Protein AF-A0A2G4DRA4-F1 (afdb_monomer)

Foldseek 3Di:
DDPDVPPDDDDDDDDDLVVLVVVLVVLVVVLVVVPCVVCNVVSVVSNVVSVVVSVVVVCVVVVVPD

Structure (mmCIF, N/CA/C/O backbone):
data_AF-A0A2G4DRA4-F1
#
_entry.id   AF-A0A2G4DRA4-F1
#
loop_
_atom_site.group_PDB
_atom_site.id
_atom_site.type_symbol
_atom_site.label_atom_id
_atom_site.label_alt_id
_atom_site.label_comp_id
_atom_site.label_asym_id
_atom_site.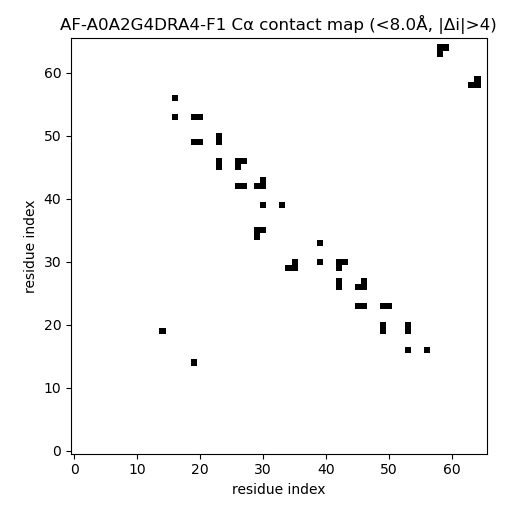label_entity_id
_atom_site.label_seq_id
_atom_site.pdbx_PDB_ins_code
_atom_site.Cartn_x
_atom_site.Cartn_y
_atom_site.Cartn_z
_atom_site.occupancy
_atom_site.B_iso_or_equiv
_atom_site.auth_seq_id
_atom_site.auth_comp_id
_atom_site.auth_asym_id
_atom_site.auth_atom_id
_atom_site.pdbx_PDB_model_num
ATOM 1 N N . MET A 1 1 ? -20.171 -29.972 11.859 1.00 45.50 1 MET A N 1
ATOM 2 C CA . MET A 1 1 ? -18.760 -29.551 11.770 1.00 45.50 1 MET A CA 1
ATOM 3 C C . MET A 1 1 ? -18.751 -28.039 11.765 1.00 45.50 1 MET A C 1
ATOM 5 O O . MET A 1 1 ? -19.382 -27.455 10.892 1.00 45.50 1 MET A O 1
ATOM 9 N N . SER A 1 2 ? -18.170 -27.429 12.793 1.00 49.16 2 SER A N 1
ATOM 10 C CA . SER A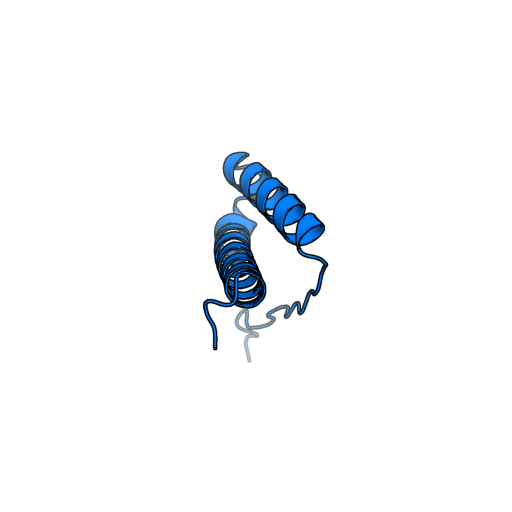 1 2 ? -18.042 -25.978 12.918 1.00 49.16 2 SER A CA 1
ATOM 11 C C . SER A 1 2 ? -17.290 -25.454 11.698 1.00 49.16 2 SER A C 1
ATOM 13 O O . SER A 1 2 ? -16.210 -25.954 11.389 1.00 49.16 2 SER A O 1
ATOM 15 N N . ARG A 1 3 ? -17.883 -24.515 10.954 1.00 57.72 3 ARG A N 1
ATOM 16 C CA . ARG A 1 3 ? -17.156 -23.760 9.932 1.00 57.72 3 ARG A CA 1
ATOM 17 C C . ARG A 1 3 ? -16.212 -22.823 10.681 1.00 57.72 3 ARG A C 1
ATOM 19 O O . ARG A 1 3 ? -16.567 -21.686 10.964 1.00 57.72 3 ARG A O 1
ATOM 26 N N . ASP A 1 4 ? -15.064 -23.351 11.103 1.00 55.72 4 ASP A N 1
ATOM 27 C CA . ASP A 1 4 ? -13.912 -22.526 11.469 1.00 55.72 4 ASP A CA 1
ATOM 28 C C . ASP A 1 4 ? -13.690 -21.538 10.326 1.00 55.72 4 ASP A C 1
ATOM 30 O O . ASP A 1 4 ? -13.795 -21.956 9.174 1.00 55.72 4 ASP A O 1
ATOM 34 N N . GLY A 1 5 ? -13.440 -20.264 10.640 1.00 54.69 5 GLY A N 1
ATOM 35 C CA . GLY A 1 5 ? -13.363 -19.122 9.717 1.00 54.69 5 GLY A CA 1
ATOM 36 C C . GLY A 1 5 ? -12.329 -19.247 8.592 1.00 54.69 5 GLY A C 1
ATOM 37 O O . GLY A 1 5 ? -11.364 -18.497 8.539 1.00 54.69 5 GLY A O 1
ATOM 38 N N . LYS A 1 6 ? -12.554 -20.200 7.690 1.00 60.81 6 LYS A N 1
ATOM 39 C CA . LYS A 1 6 ? -11.761 -20.570 6.513 1.00 60.81 6 LYS A CA 1
ATOM 40 C C . LYS A 1 6 ? -12.393 -20.057 5.219 1.00 60.81 6 LYS A C 1
ATOM 42 O O . LYS A 1 6 ? -11.989 -20.468 4.135 1.00 60.81 6 LYS A O 1
ATOM 47 N N . ASP A 1 7 ? -13.389 -19.184 5.327 1.00 80.19 7 ASP A N 1
ATOM 48 C CA . ASP A 1 7 ? -13.987 -18.516 4.179 1.00 80.19 7 ASP A CA 1
ATOM 49 C C . ASP A 1 7 ? -13.096 -17.314 3.820 1.00 80.19 7 ASP A C 1
ATOM 51 O O . ASP A 1 7 ? -13.348 -16.176 4.212 1.00 80.19 7 ASP A O 1
ATOM 55 N N . THR A 1 8 ? -11.979 -17.593 3.143 1.00 82.12 8 THR A N 1
ATOM 56 C CA . THR A 1 8 ? -11.022 -16.582 2.673 1.00 82.12 8 THR A CA 1
ATOM 57 C C . THR A 1 8 ? -11.451 -16.042 1.312 1.00 82.12 8 THR A C 1
ATOM 59 O O . THR A 1 8 ? -11.798 -16.802 0.407 1.00 82.12 8 THR A O 1
ATOM 62 N N . VAL A 1 9 ? -11.398 -14.721 1.149 1.00 85.75 9 VAL A N 1
ATOM 63 C CA . VAL A 1 9 ? -11.616 -14.060 -0.142 1.00 85.75 9 VAL A C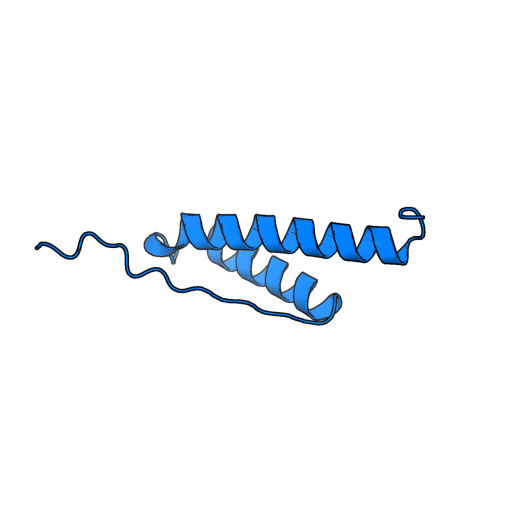A 1
ATOM 64 C C . VAL A 1 9 ? -10.276 -13.934 -0.865 1.00 85.75 9 VAL A C 1
ATOM 66 O O . VAL A 1 9 ? -9.335 -13.368 -0.318 1.00 85.75 9 VAL A O 1
ATOM 69 N N . TYR A 1 10 ? -10.197 -14.438 -2.098 1.00 83.44 10 TYR A N 1
ATOM 70 C CA . TYR A 1 10 ? -9.022 -14.298 -2.961 1.00 83.44 10 TYR A CA 1
ATOM 71 C C . TYR A 1 10 ? -9.268 -13.214 -4.015 1.00 83.44 10 TYR A C 1
ATOM 73 O O . TYR A 1 10 ? -10.215 -13.315 -4.795 1.00 83.44 10 TYR A O 1
ATOM 81 N N . CYS A 1 11 ? -8.396 -12.207 -4.067 1.00 85.12 11 CYS A N 1
ATOM 82 C CA . CYS A 1 11 ? -8.455 -11.121 -5.044 1.00 85.12 11 CYS A CA 1
ATOM 83 C C . CYS A 1 11 ? -7.187 -11.123 -5.906 1.00 85.12 11 CYS A C 1
ATOM 85 O O . CYS A 1 11 ? -6.096 -10.908 -5.392 1.00 85.12 11 CYS A O 1
ATOM 87 N N . ASN A 1 12 ? -7.334 -11.330 -7.217 1.00 88.12 12 ASN A N 1
ATOM 88 C CA . ASN A 1 12 ? -6.257 -11.138 -8.190 1.00 88.12 12 ASN A CA 1
ATOM 89 C C . ASN A 1 12 ? -6.537 -9.857 -8.983 1.00 88.12 12 ASN A C 1
ATOM 91 O O . ASN A 1 12 ? -7.404 -9.853 -9.858 1.00 88.12 12 ASN A O 1
ATOM 95 N N . ILE A 1 13 ? -5.848 -8.768 -8.642 1.00 88.69 13 ILE A N 1
ATOM 96 C CA . ILE A 1 13 ? -6.066 -7.445 -9.236 1.00 88.69 13 ILE A CA 1
ATOM 97 C C . ILE A 1 13 ? -4.817 -7.056 -10.025 1.00 88.69 13 ILE A C 1
ATOM 99 O O . ILE A 1 13 ? -3.718 -7.028 -9.481 1.00 88.69 13 ILE A O 1
ATOM 103 N N . GLN A 1 14 ? -4.994 -6.731 -11.305 1.00 92.75 14 GLN A N 1
ATOM 104 C CA . GLN A 1 14 ? -3.935 -6.220 -12.175 1.00 92.75 14 GLN A CA 1
ATOM 105 C C . GLN A 1 14 ? -4.243 -4.779 -12.563 1.00 92.75 14 GLN A C 1
ATOM 107 O O . GLN A 1 14 ? -5.399 -4.439 -12.820 1.00 92.75 14 GLN A O 1
ATOM 112 N N . MET A 1 15 ? -3.214 -3.938 -12.626 1.00 96.00 15 MET A N 1
ATOM 113 C CA . MET A 1 15 ? -3.353 -2.537 -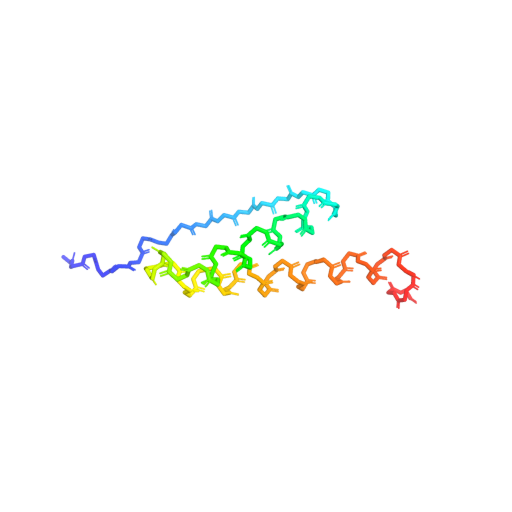13.017 1.00 96.00 15 MET A CA 1
ATOM 114 C C . MET A 1 15 ? -2.051 -1.980 -13.611 1.00 96.00 15 MET A C 1
ATOM 116 O O . MET A 1 15 ? -0.978 -2.521 -13.341 1.00 96.00 15 MET A O 1
ATOM 120 N N . PRO A 1 16 ? -2.111 -0.897 -14.406 1.00 97.25 16 PRO A N 1
ATOM 121 C CA . PRO A 1 16 ? -0.934 -0.139 -14.816 1.00 97.25 16 PRO A CA 1
ATOM 122 C C . PRO A 1 16 ? -0.145 0.421 -13.625 1.00 97.25 16 PRO A C 1
ATOM 124 O O . PRO A 1 16 ? -0.730 0.818 -12.617 1.00 97.25 16 PRO A O 1
ATOM 127 N N . LEU A 1 17 ? 1.175 0.560 -13.789 1.00 96.50 17 LEU A N 1
ATOM 128 C CA . LEU A 1 17 ? 2.091 1.045 -12.747 1.00 96.50 17 LEU A CA 1
ATOM 129 C C . L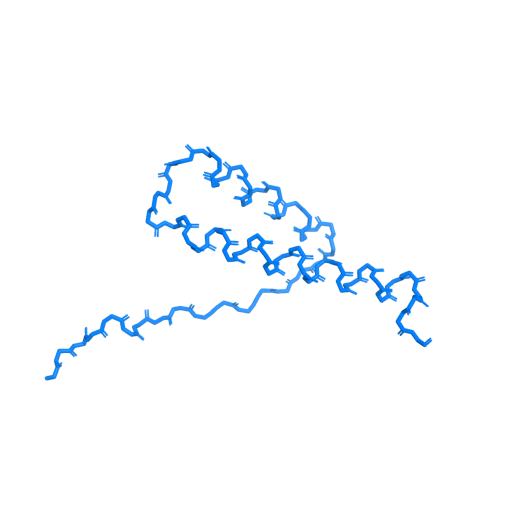EU A 1 17 ? 1.642 2.358 -12.062 1.00 96.50 17 LEU A C 1
ATOM 131 O O . LEU A 1 17 ? 1.694 2.416 -10.834 1.00 96.50 17 LEU A O 1
ATOM 135 N N . PRO A 1 18 ? 1.138 3.391 -12.778 1.00 97.62 18 PRO A N 1
ATOM 136 C CA . PRO A 1 18 ? 0.647 4.605 -12.121 1.00 97.62 18 PRO A CA 1
ATOM 137 C C . PRO A 1 18 ? -0.534 4.352 -11.175 1.00 97.62 18 PRO A C 1
ATOM 139 O O . PRO A 1 18 ? -0.569 4.913 -10.086 1.00 97.62 18 PRO A O 1
ATOM 142 N N . GLN A 1 19 ? -1.461 3.468 -11.560 1.00 98.44 19 GLN A N 1
ATOM 143 C CA . GLN A 1 19 ?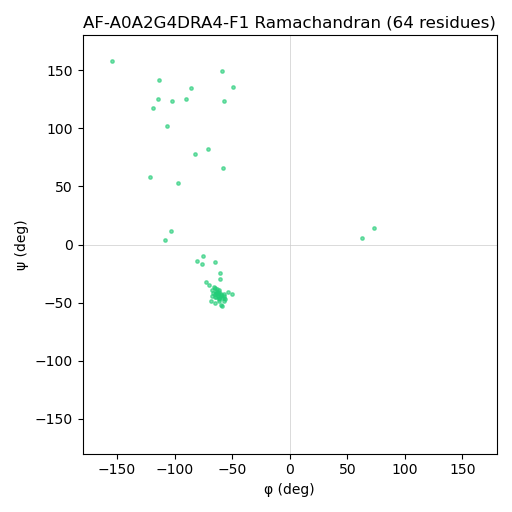 -2.606 3.098 -10.721 1.00 98.44 19 GLN A CA 1
ATOM 144 C C . GLN A 1 19 ? -2.159 2.265 -9.516 1.00 98.44 19 GLN A C 1
ATOM 146 O O . GLN A 1 19 ? -2.692 2.442 -8.428 1.00 98.44 19 GLN A O 1
ATOM 151 N N . GLY A 1 20 ? -1.141 1.414 -9.686 1.00 97.56 20 GLY A N 1
ATOM 152 C CA . GLY A 1 20 ? -0.525 0.676 -8.580 1.00 97.56 20 GLY A CA 1
ATOM 153 C C . GLY A 1 20 ? 0.066 1.606 -7.524 1.00 97.56 20 GLY A C 1
ATOM 154 O O . GLY A 1 20 ? -0.177 1.421 -6.334 1.00 97.56 20 GLY A O 1
ATOM 155 N N . ARG A 1 21 ? 0.784 2.651 -7.955 1.00 98.12 21 ARG A N 1
ATOM 156 C CA . ARG A 1 21 ? 1.349 3.669 -7.054 1.00 98.12 21 ARG A CA 1
ATOM 157 C C . ARG A 1 21 ? 0.266 4.483 -6.342 1.00 98.12 21 ARG A C 1
ATOM 159 O O . ARG A 1 21 ? 0.381 4.721 -5.144 1.00 98.12 21 ARG A O 1
ATOM 166 N N . GLU A 1 22 ? -0.787 4.877 -7.057 1.00 98.56 22 GLU A N 1
ATOM 167 C CA . GLU A 1 22 ? -1.934 5.575 -6.461 1.00 98.56 22 GLU A CA 1
ATOM 168 C C . GLU A 1 22 ? -2.651 4.695 -5.428 1.00 98.56 22 GLU A C 1
ATOM 170 O O . GLU A 1 22 ? -2.932 5.141 -4.315 1.00 98.56 22 GLU A O 1
ATOM 175 N N . LEU A 1 23 ? -2.881 3.418 -5.750 1.00 98.00 23 LEU A N 1
ATOM 176 C CA . LEU A 1 23 ? -3.489 2.472 -4.821 1.00 98.00 23 LEU A CA 1
ATOM 177 C C . LEU A 1 23 ? -2.612 2.255 -3.583 1.00 98.00 23 LEU A C 1
ATOM 179 O O . LEU A 1 23 ? -3.140 2.236 -2.475 1.00 98.00 23 LEU A O 1
ATOM 183 N N . LEU A 1 24 ? -1.290 2.137 -3.739 1.00 98.06 24 LEU A N 1
ATOM 184 C CA . LEU A 1 24 ? -0.365 2.030 -2.609 1.00 98.06 24 LEU A CA 1
ATOM 185 C C . LEU A 1 24 ? -0.502 3.226 -1.656 1.00 98.06 24 LEU A C 1
ATOM 187 O O . LEU A 1 24 ? -0.614 3.029 -0.445 1.00 98.06 24 LEU A O 1
ATOM 191 N N . GLN A 1 25 ? -0.552 4.449 -2.195 1.00 98.38 25 GLN A N 1
ATOM 192 C CA . GLN A 1 25 ? -0.751 5.653 -1.389 1.00 98.38 25 GLN A CA 1
ATOM 193 C C . GLN A 1 25 ? -2.098 5.620 -0.650 1.00 98.38 25 GLN A C 1
ATOM 195 O O . GLN A 1 25 ? -2.144 5.850 0.557 1.00 98.38 25 GLN A O 1
ATOM 200 N N . LEU A 1 26 ? -3.184 5.259 -1.339 1.00 98.31 26 LEU A N 1
ATOM 201 C CA . LEU A 1 26 ? -4.507 5.145 -0.723 1.00 98.31 26 LEU A CA 1
ATOM 202 C C . LEU A 1 26 ? -4.527 4.115 0.420 1.00 98.31 26 LEU A C 1
ATOM 204 O O . LEU A 1 26 ? -5.105 4.365 1.477 1.00 98.31 26 LEU A O 1
ATOM 208 N N . VAL A 1 27 ? -3.899 2.953 0.233 1.00 97.75 27 VAL A N 1
ATOM 209 C CA . VAL A 1 27 ? -3.833 1.908 1.267 1.00 97.75 27 VAL A CA 1
ATOM 210 C C . VAL A 1 27 ? -3.005 2.381 2.470 1.00 97.75 27 VAL A C 1
ATOM 212 O O . VAL A 1 27 ? -3.365 2.072 3.610 1.00 97.75 27 VAL A O 1
ATOM 215 N N . ALA A 1 28 ? -1.931 3.148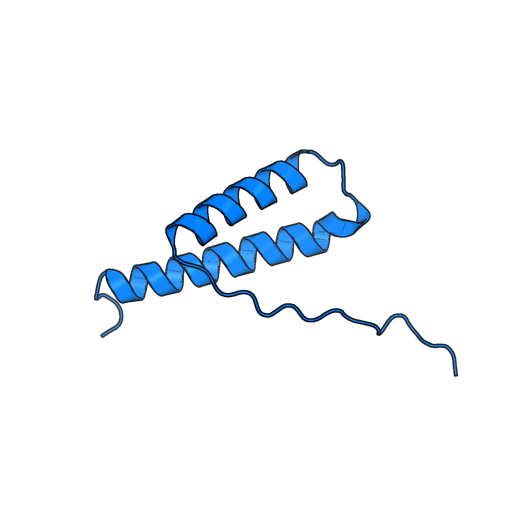 2.249 1.00 97.62 28 ALA A N 1
ATOM 216 C CA . ALA A 1 28 ? -1.162 3.789 3.318 1.00 97.62 28 ALA A CA 1
ATOM 217 C C . ALA A 1 28 ? -2.028 4.749 4.140 1.00 97.62 28 ALA A C 1
ATOM 219 O O . ALA A 1 28 ? -2.145 4.577 5.354 1.00 97.62 28 ALA A O 1
ATOM 220 N N . GLU A 1 29 ? -2.732 5.665 3.475 1.00 98.19 29 GLU A N 1
ATOM 221 C CA . GLU A 1 29 ? -3.629 6.629 4.121 1.00 98.19 29 GLU A CA 1
ATOM 222 C C . GLU A 1 29 ? -4.751 5.936 4.915 1.00 98.19 29 GLU A C 1
ATOM 224 O O . GLU A 1 29 ? -5.057 6.315 6.050 1.00 98.19 29 GLU A O 1
ATOM 229 N N . LEU A 1 30 ? -5.350 4.877 4.358 1.00 97.81 30 LEU A N 1
ATOM 230 C CA . LEU A 1 30 ? -6.386 4.095 5.039 1.00 97.81 30 LEU A CA 1
ATOM 231 C C . LEU A 1 30 ? -5.860 3.426 6.309 1.00 97.81 30 LEU A C 1
ATOM 233 O O . LEU A 1 30 ? -6.554 3.439 7.331 1.00 97.81 30 LEU A O 1
ATOM 237 N N . ARG A 1 31 ? -4.648 2.869 6.265 1.00 96.25 31 ARG A N 1
ATOM 238 C CA . ARG A 1 31 ? -4.027 2.227 7.425 1.00 96.25 31 ARG A CA 1
ATOM 239 C C . ARG A 1 31 ? -3.666 3.250 8.501 1.00 96.25 31 ARG A C 1
ATOM 241 O O . ARG A 1 31 ? -4.055 3.080 9.655 1.00 96.25 31 ARG A O 1
ATOM 248 N N . GLU A 1 32 ? -3.003 4.338 8.118 1.00 96.44 32 GLU A N 1
ATOM 249 C CA . GLU A 1 32 ? -2.622 5.432 9.023 1.00 96.44 32 GLU A CA 1
ATOM 250 C C . GLU A 1 32 ? -3.833 6.101 9.679 1.00 96.44 32 GLU A C 1
ATOM 252 O O . GLU A 1 32 ? -3.754 6.552 10.822 1.00 96.44 32 GLU A O 1
ATOM 257 N N . SER A 1 33 ? -4.985 6.110 8.999 1.00 96.94 33 SER A N 1
ATOM 258 C CA . SER A 1 33 ? -6.221 6.647 9.567 1.00 96.94 33 SER A CA 1
ATOM 259 C C . SER A 1 33 ? -6.684 5.916 10.834 1.00 96.94 33 SER A C 1
ATOM 261 O O . SER A 1 33 ? -7.463 6.479 11.604 1.00 96.94 33 SER A O 1
ATOM 263 N N . GLY A 1 34 ? -6.285 4.651 11.029 1.00 94.62 34 GLY A N 1
ATOM 264 C CA . GLY A 1 34 ? -6.714 3.811 12.152 1.00 94.62 34 GLY A CA 1
ATOM 265 C C . GLY A 1 34 ? -8.220 3.509 12.191 1.00 94.62 34 GLY A C 1
ATOM 266 O O . GLY A 1 34 ? -8.703 2.891 13.139 1.00 94.62 34 GLY A O 1
ATOM 267 N N . LYS A 1 35 ? -8.990 3.923 11.174 1.00 97.19 35 LYS A N 1
ATOM 268 C CA . LYS A 1 35 ? -10.459 3.792 11.144 1.00 97.19 35 LYS A CA 1
ATOM 269 C C . LYS A 1 35 ? -10.934 2.371 10.844 1.00 97.19 35 LYS A C 1
ATOM 271 O O . LYS A 1 35 ? -12.093 2.047 11.092 1.00 97.19 35 LYS A O 1
ATOM 276 N N . HIS A 1 36 ? -10.048 1.525 10.324 1.00 95.75 36 HIS A N 1
ATOM 277 C CA . HIS A 1 36 ? -10.369 0.188 9.832 1.00 95.75 36 HIS A CA 1
ATOM 278 C C . HIS A 1 36 ? -9.578 -0.899 10.573 1.00 95.75 36 HIS A C 1
ATOM 280 O O . HIS A 1 36 ? -8.871 -1.683 9.952 1.00 95.75 36 HIS A O 1
ATOM 286 N N . PHE A 1 37 ? -9.713 -0.976 11.903 1.00 93.75 37 PHE A N 1
ATOM 287 C CA . PHE A 1 37 ? -8.953 -1.922 12.740 1.00 93.75 37 PHE A CA 1
ATOM 288 C C . PHE A 1 37 ? -9.073 -3.388 12.290 1.00 93.75 37 PHE A C 1
ATOM 290 O O . PHE A 1 37 ? -8.082 -4.107 12.244 1.00 93.75 37 PHE A O 1
ATOM 297 N N . ALA A 1 38 ? -10.274 -3.825 11.896 1.00 94.81 38 ALA A N 1
ATOM 298 C CA . ALA A 1 38 ? -10.502 -5.190 11.411 1.00 94.81 38 ALA A CA 1
ATOM 299 C C . ALA A 1 38 ? -9.766 -5.508 10.094 1.00 94.81 38 ALA A C 1
ATOM 301 O O . ALA A 1 38 ? -9.664 -6.673 9.724 1.00 94.81 38 ALA A O 1
ATOM 302 N N . LEU A 1 39 ? -9.283 -4.481 9.388 1.00 95.75 39 LEU A N 1
ATOM 303 C CA . LEU A 1 39 ? -8.543 -4.603 8.139 1.00 95.75 39 LEU A CA 1
ATOM 304 C C . LEU A 1 39 ? -7.058 -4.268 8.300 1.00 95.75 39 LEU A C 1
ATOM 306 O O . LEU A 1 39 ? -6.369 -4.283 7.293 1.00 95.75 39 LEU A O 1
ATOM 310 N N . ASP A 1 40 ? -6.534 -3.975 9.496 1.00 95.56 40 ASP A N 1
ATOM 311 C CA . ASP A 1 40 ? -5.129 -3.544 9.630 1.00 95.56 40 ASP A CA 1
ATOM 312 C C . ASP A 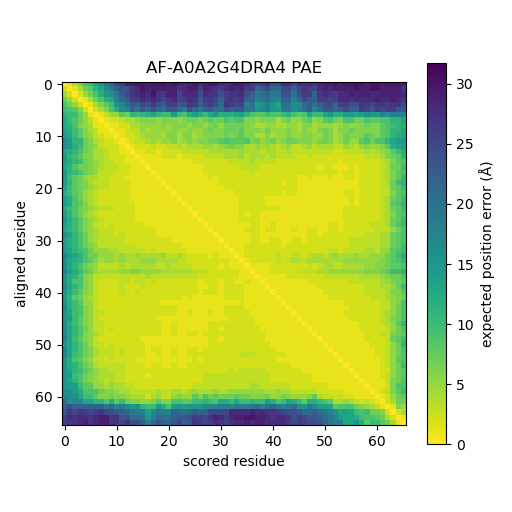1 40 ? -4.146 -4.574 9.051 1.00 95.56 40 ASP A C 1
ATOM 314 O O . ASP A 1 40 ? -3.272 -4.215 8.263 1.00 95.56 40 ASP A O 1
ATOM 318 N N . SER A 1 41 ? -4.351 -5.864 9.342 1.00 94.25 41 SER A N 1
ATOM 319 C CA . SER A 1 41 ? -3.525 -6.937 8.775 1.00 94.25 41 SER A CA 1
ATOM 320 C C . SER A 1 41 ? -3.649 -7.015 7.252 1.00 94.25 41 SER A C 1
ATOM 322 O O . SER A 1 41 ? -2.643 -7.145 6.563 1.00 94.25 41 SER A O 1
ATOM 324 N N . VAL A 1 42 ? -4.867 -6.863 6.723 1.00 94.81 42 VAL A N 1
ATOM 325 C CA . VAL A 1 42 ? -5.145 -6.904 5.281 1.00 94.81 42 VAL A CA 1
ATOM 326 C C . VAL A 1 42 ? -4.522 -5.699 4.575 1.00 94.81 42 VAL A C 1
ATOM 328 O O . VAL A 1 42 ? -3.882 -5.859 3.546 1.00 94.81 42 VAL A O 1
ATOM 331 N N . LEU A 1 43 ? -4.657 -4.493 5.130 1.00 96.56 43 LEU A N 1
ATOM 332 C CA . LEU A 1 43 ? -4.066 -3.272 4.580 1.00 96.56 43 LEU A CA 1
ATOM 333 C C . LEU A 1 43 ? -2.534 -3.334 4.619 1.00 96.56 43 LEU A C 1
ATOM 335 O O . LEU A 1 43 ? -1.885 -2.894 3.675 1.00 96.56 43 LEU A O 1
ATOM 339 N N . ASN A 1 44 ? -1.951 -3.909 5.673 1.00 96.19 44 ASN A N 1
ATOM 340 C CA . ASN A 1 44 ? -0.512 -4.141 5.763 1.00 96.19 44 ASN A CA 1
ATOM 341 C C . ASN A 1 44 ? -0.020 -5.144 4.702 1.00 96.19 44 ASN A C 1
ATOM 343 O O . ASN A 1 44 ? 0.976 -4.885 4.033 1.00 96.19 44 ASN A O 1
ATOM 347 N N . GLU A 1 45 ? -0.727 -6.261 4.509 1.00 95.25 45 GLU A N 1
ATOM 348 C CA . GLU A 1 45 ? -0.431 -7.225 3.438 1.00 95.25 45 GLU A CA 1
ATOM 349 C C . GLU A 1 45 ? -0.569 -6.586 2.050 1.00 95.25 45 GLU A C 1
ATOM 351 O O . GLU A 1 45 ? 0.340 -6.701 1.232 1.00 95.25 45 GLU A O 1
ATOM 356 N N . MET A 1 46 ? -1.643 -5.827 1.805 1.00 95.81 46 MET A N 1
ATOM 357 C CA . MET A 1 46 ? -1.839 -5.090 0.554 1.00 95.81 46 MET A CA 1
ATOM 358 C C . MET A 1 46 ? -0.679 -4.131 0.261 1.00 95.81 46 MET A C 1
ATOM 360 O O . MET A 1 46 ? -0.236 -4.071 -0.881 1.00 95.81 46 MET A O 1
ATOM 364 N N . GLN A 1 47 ? -0.172 -3.394 1.260 1.00 96.69 47 GLN A N 1
ATOM 365 C CA . GLN A 1 47 ? 0.984 -2.508 1.067 1.00 96.69 47 GLN A CA 1
ATOM 366 C C . GLN A 1 47 ? 2.230 -3.287 0.651 1.00 96.69 47 GLN A C 1
ATOM 368 O O . GLN A 1 47 ? 2.872 -2.905 -0.323 1.00 96.69 47 GLN A O 1
ATOM 373 N N . HIS A 1 48 ? 2.560 -4.375 1.353 1.00 96.44 48 HIS A N 1
ATOM 374 C CA . HIS A 1 48 ? 3.738 -5.182 1.028 1.00 96.44 48 HIS A CA 1
ATOM 375 C C . HIS A 1 48 ? 3.660 -5.784 -0.379 1.00 96.44 48 HIS A C 1
ATOM 377 O O . HIS A 1 48 ? 4.617 -5.671 -1.143 1.00 96.44 48 HIS A O 1
ATOM 383 N N . GLU A 1 49 ? 2.519 -6.369 -0.742 1.00 95.56 49 GLU A N 1
ATOM 384 C CA . GLU A 1 49 ? 2.310 -6.965 -2.067 1.00 95.56 49 GLU A CA 1
ATOM 385 C C . GLU A 1 49 ? 2.362 -5.909 -3.181 1.00 95.56 49 GLU A C 1
ATOM 387 O O . GLU A 1 49 ? 2.979 -6.126 -4.225 1.00 95.56 49 GLU A O 1
ATOM 392 N N . LEU A 1 50 ? 1.762 -4.733 -2.958 1.00 96.75 50 LEU A N 1
ATOM 393 C CA . LEU A 1 50 ? 1.819 -3.630 -3.919 1.00 96.75 50 LEU A CA 1
ATOM 394 C C . LEU A 1 50 ? 3.247 -3.111 -4.101 1.00 96.75 50 LEU A C 1
ATOM 396 O O . LEU A 1 50 ? 3.660 -2.928 -5.243 1.00 96.75 50 LEU A O 1
ATOM 400 N N . ILE A 1 51 ? 4.002 -2.908 -3.015 1.00 97.50 51 ILE A N 1
ATOM 401 C CA . ILE A 1 51 ? 5.407 -2.475 -3.076 1.00 97.50 51 ILE A CA 1
ATOM 402 C C . ILE A 1 51 ? 6.229 -3.489 -3.869 1.00 97.50 51 ILE A C 1
ATOM 404 O O . ILE A 1 51 ? 6.847 -3.114 -4.860 1.00 97.50 51 ILE A O 1
ATOM 408 N N . SER A 1 52 ? 6.166 -4.771 -3.501 1.00 96.44 52 SER A N 1
ATOM 409 C CA . SER A 1 52 ? 6.955 -5.813 -4.162 1.00 96.44 52 SER A CA 1
ATOM 410 C C . SER A 1 52 ? 6.612 -5.952 -5.650 1.00 96.44 52 SER A C 1
ATOM 412 O O . SER A 1 52 ? 7.504 -6.079 -6.487 1.00 96.44 52 SER A O 1
ATOM 414 N N . SER A 1 53 ? 5.327 -5.872 -6.008 1.00 96.25 53 SER A N 1
ATOM 415 C CA . SER A 1 53 ? 4.881 -5.935 -7.405 1.00 96.25 53 SER A CA 1
ATOM 416 C C . SER A 1 53 ? 5.322 -4.710 -8.219 1.00 96.25 53 SER A C 1
ATOM 418 O O . SER A 1 53 ? 5.732 -4.841 -9.374 1.00 96.25 53 SER A O 1
ATOM 420 N N . ILE A 1 54 ? 5.288 -3.517 -7.617 1.00 97.00 54 ILE A N 1
ATOM 421 C CA . ILE A 1 54 ? 5.783 -2.276 -8.229 1.00 97.00 54 ILE A CA 1
ATOM 422 C C . ILE A 1 54 ? 7.295 -2.357 -8.448 1.00 97.00 54 ILE A C 1
ATOM 424 O O . ILE A 1 54 ? 7.741 -2.113 -9.567 1.00 97.00 54 ILE A O 1
ATOM 428 N N . GLU A 1 55 ? 8.059 -2.740 -7.421 1.00 96.62 55 GLU A N 1
ATOM 429 C CA . GLU A 1 55 ? 9.516 -2.911 -7.490 1.00 96.62 55 GLU A CA 1
ATOM 430 C C . GLU A 1 55 ? 9.893 -3.902 -8.592 1.00 96.62 55 GLU A C 1
ATOM 432 O O . GLU A 1 55 ? 10.705 -3.578 -9.454 1.00 96.62 55 GLU A O 1
ATOM 437 N N . PHE A 1 56 ? 9.217 -5.052 -8.655 1.00 95.50 56 PHE A N 1
ATOM 438 C CA . PHE A 1 56 ? 9.421 -6.033 -9.717 1.00 95.50 56 PHE A CA 1
ATOM 439 C C . PHE A 1 56 ? 9.197 -5.434 -11.115 1.00 95.50 56 PHE A C 1
ATOM 441 O O . PHE A 1 56 ? 10.030 -5.590 -12.006 1.00 95.50 56 PHE A O 1
ATOM 448 N N . VAL A 1 57 ? 8.089 -4.719 -11.339 1.00 95.38 57 VAL A N 1
ATOM 449 C CA . VAL A 1 57 ? 7.822 -4.089 -12.645 1.00 95.38 57 VAL A CA 1
ATOM 450 C C . VAL A 1 57 ? 8.871 -3.022 -12.970 1.00 95.38 57 VAL A C 1
ATOM 452 O O . VAL A 1 57 ? 9.304 -2.920 -14.118 1.00 95.38 57 VAL A O 1
ATOM 455 N N . GLU A 1 58 ? 9.300 -2.233 -11.989 1.00 94.38 58 GLU A N 1
ATOM 456 C CA . GLU A 1 58 ? 10.324 -1.199 -12.159 1.00 94.38 58 GLU A CA 1
ATOM 457 C C . GLU A 1 58 ? 11.702 -1.789 -12.482 1.00 94.38 58 GLU A C 1
ATOM 459 O O . GLU A 1 58 ? 12.373 -1.303 -13.395 1.00 94.38 58 GLU A O 1
ATOM 464 N N . GLU A 1 59 ? 12.094 -2.875 -11.818 1.00 94.56 59 GLU A N 1
ATOM 465 C CA . GLU A 1 59 ? 13.312 -3.630 -12.118 1.00 94.56 59 GLU A CA 1
ATOM 466 C C . GLU A 1 59 ? 13.292 -4.151 -13.559 1.00 94.56 59 GLU A C 1
ATOM 468 O O . GLU A 1 59 ? 14.247 -3.931 -14.314 1.00 94.56 59 GLU A O 1
ATOM 473 N N . GLN A 1 60 ? 12.168 -4.735 -13.986 1.00 92.38 60 GLN A N 1
ATOM 474 C CA . GLN A 1 60 ? 11.991 -5.214 -15.357 1.00 92.38 60 GLN A CA 1
ATOM 475 C C . GLN A 1 60 ? 12.057 -4.077 -16.389 1.00 92.38 60 GLN A C 1
ATOM 477 O O . GLN A 1 60 ? 12.632 -4.251 -17.463 1.00 92.38 60 GLN A O 1
ATOM 482 N N . LEU A 1 61 ? 11.501 -2.901 -16.077 1.00 90.44 61 LEU A N 1
ATOM 483 C CA . LEU A 1 61 ? 11.557 -1.725 -16.954 1.00 90.44 61 LEU A CA 1
ATOM 484 C C . LEU A 1 61 ? 12.950 -1.083 -17.005 1.00 90.44 61 LEU A C 1
ATOM 486 O O . LEU A 1 61 ? 13.329 -0.532 -18.039 1.00 90.44 61 LEU A O 1
ATOM 490 N N . SER A 1 62 ? 13.711 -1.146 -15.912 1.00 85.94 62 SER A N 1
ATOM 491 C CA . SER A 1 62 ? 15.065 -0.584 -15.825 1.00 85.94 62 SER A CA 1
ATOM 492 C C . SER A 1 62 ? 16.126 -1.414 -16.560 1.00 85.94 62 SER A C 1
ATOM 494 O O . SER A 1 62 ? 17.250 -0.948 -16.742 1.00 85.94 62 SER A O 1
ATOM 496 N N . GLY A 1 63 ? 15.777 -2.625 -17.013 1.00 69.56 63 GLY A N 1
ATOM 497 C CA . GLY A 1 63 ? 16.685 -3.514 -17.741 1.00 69.56 63 GLY A CA 1
ATOM 498 C C . GLY A 1 63 ? 17.760 -4.162 -16.865 1.00 69.56 63 GLY A C 1
ATOM 499 O O . GLY A 1 63 ? 18.723 -4.701 -17.399 1.00 69.56 63 GLY A O 1
ATOM 500 N N . VAL A 1 64 ? 17.611 -4.116 -15.537 1.00 60.12 64 VAL A N 1
ATOM 501 C CA . VAL A 1 64 ? 18.514 -4.786 -14.582 1.00 60.12 64 VAL A CA 1
ATOM 502 C C . VAL A 1 64 ? 18.172 -6.284 -14.440 1.00 60.12 64 VAL A C 1
ATOM 504 O O . VAL A 1 64 ? 18.986 -7.063 -13.954 1.00 60.12 64 VAL A O 1
ATOM 507 N N . GLY A 1 65 ? 17.001 -6.712 -14.927 1.00 58.25 65 GLY A N 1
ATOM 508 C CA . GLY A 1 65 ? 16.532 -8.105 -14.932 1.00 58.25 65 GLY A CA 1
ATOM 509 C C . GLY A 1 65 ? 16.764 -8.863 -16.249 1.00 58.25 65 GLY A C 1
ATOM 510 O O . GLY A 1 65 ? 15.807 -9.412 -16.800 1.00 58.25 65 GLY A O 1
ATOM 511 N N . GLY A 1 66 ? 18.000 -8.879 -16.769 1.00 49.47 66 GLY A N 1
ATOM 512 C CA . GLY A 1 66 ? 18.398 -9.616 -17.981 1.00 49.47 66 GLY A CA 1
ATOM 513 C C . GLY A 1 66 ? 19.824 -10.144 -17.932 1.00 49.47 66 GLY A C 1
ATOM 514 O O . GLY A 1 66 ? 20.743 -9.310 -17.791 1.00 49.47 66 GLY A O 1
#

Secondary structure (DSSP, 8-state):
----S--PPP------HHHHHHHHHHHHHHHHT---GGGHHHHHHHHHHHHHHHHHHHHHHHT---

Nearest PDB structures (foldseek):
  7uq2-assembly1_A  TM=8.984E-01  e=9.499E+00  Tequatrovirus

pLDDT: mean 88.77, std 14.61, range [45.5, 98.56]

Mean predicted aligned error: 6.23 Å

Radius of gyration: 15.3 Å; Cα contacts (8 Å, |Δi|>4): 27; chains: 1; bounding box: 37×36×31 Å

Solvent-accessible surface area (backbone atoms only — not comparable to full-atom values): 4204 Å² total; per-residue (Å²): 130,85,82,66,95,74,88,75,87,86,84,90,86,86,73,59,69,72,57,46,54,51,48,42,52,52,43,49,54,50,52,74,62,61,79,48,69,96,41,44,70,58,39,52,49,51,43,53,54,46,50,54,53,49,51,51,54,49,40,59,72,71,61,75,74,117

Sequence (66 aa):
MSRDGKDTVYCNIQMPLPQGRELLQLVAELRESGKHFALDSVLNEMQHELISSIEFVEEQLSGVG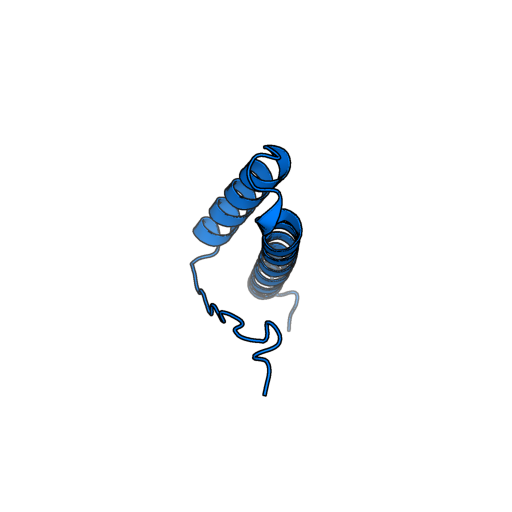G